Protein AF-X0QBH0-F1 (afdb_monomer_lite)

Sequence (85 aa):
MFLAASKFPKVRETRPPKLAELREIKDKMEDKFQYLFAGPDEDPEGNPTILRWSRKKKEQYIGSEKNGKATRWGVYWRKGEWVEE

pLDDT: mean 92.66, std 2.58, range [79.19, 95.81]

Foldseek 3Di:
DWDADPPPPVGGDIGFDFLVVVVVCLVVDDPVCNLSVLDDQADPVRFGKGWDADPVVRDIKIFGDDPNHTDPWIWDDDPSHTHTD

Secondary structure (DSSP, 8-state):
--EE-TTTTTS--EEPPBHHHHHTTGGGS-GGGGGGGGS-SB-TTSPBEEEEEETTTTEEEEEEEETTEEEEEEEEEETTEEEE-

Radius of gyration: 13.23 Å; chains: 1; bounding box: 37×30×26 Å

Structure (mmCIF, N/CA/C/O backbone):
data_AF-X0QBH0-F1
#
_entry.id   AF-X0QBH0-F1
#
loop_
_atom_site.group_PDB
_atom_site.id
_atom_site.type_symbol
_atom_site.label_atom_id
_atom_site.label_alt_id
_atom_site.label_comp_id
_atom_site.label_asym_id
_atom_site.label_entity_id
_atom_site.label_seq_id
_atom_site.pdbx_PDB_ins_code
_atom_site.Cartn_x
_atom_site.Cartn_y
_atom_site.Cartn_z
_atom_site.occupancy
_atom_site.B_iso_or_equiv
_atom_site.auth_seq_id
_atom_site.auth_comp_id
_atom_site.auth_asym_id
_atom_site.auth_atom_id
_atom_site.pdbx_PDB_model_num
ATOM 1 N N . MET A 1 1 ? 8.249 -1.863 3.955 1.00 86.06 1 MET A N 1
ATOM 2 C CA . MET A 1 1 ? 8.658 -2.847 2.933 1.00 86.06 1 MET A CA 1
ATOM 3 C C . MET A 1 1 ? 9.014 -2.095 1.658 1.00 86.06 1 MET A C 1
ATOM 5 O O . MET A 1 1 ? 8.375 -1.085 1.392 1.00 86.06 1 MET A O 1
ATOM 9 N N . PHE A 1 2 ? 10.048 -2.516 0.932 1.00 91.94 2 PHE A N 1
ATOM 10 C CA . PHE A 1 2 ? 10.466 -1.923 -0.344 1.00 91.94 2 PHE A CA 1
ATOM 11 C C . PHE A 1 2 ? 11.132 -2.998 -1.208 1.00 91.94 2 PHE A C 1
ATOM 13 O O . PHE A 1 2 ? 11.592 -4.007 -0.674 1.00 91.94 2 PHE A O 1
ATOM 20 N N . LEU A 1 3 ? 11.188 -2.775 -2.518 1.00 92.56 3 LEU A N 1
ATOM 21 C CA . LEU A 1 3 ? 11.969 -3.589 -3.443 1.00 92.56 3 LEU A CA 1
ATOM 22 C C . LEU A 1 3 ? 13.290 -2.885 -3.733 1.00 92.56 3 LEU A C 1
ATOM 24 O O . LEU A 1 3 ? 13.322 -1.667 -3.916 1.00 92.56 3 LEU A O 1
ATOM 28 N N . ALA A 1 4 ? 14.368 -3.659 -3.769 1.00 95.12 4 ALA A N 1
ATOM 29 C CA . ALA A 1 4 ? 15.700 -3.201 -4.135 1.00 95.12 4 ALA A CA 1
ATOM 30 C C . ALA A 1 4 ? 16.216 -4.003 -5.328 1.00 95.12 4 ALA A C 1
ATOM 32 O O . ALA A 1 4 ? 15.886 -5.180 -5.485 1.00 95.12 4 ALA A O 1
ATOM 33 N N . ALA A 1 5 ? 17.051 -3.373 -6.150 1.00 95.06 5 ALA A N 1
ATOM 34 C CA . ALA A 1 5 ? 17.722 -4.063 -7.241 1.00 95.06 5 ALA A CA 1
ATOM 35 C C . ALA A 1 5 ? 18.596 -5.221 -6.721 1.00 95.06 5 ALA A C 1
ATOM 37 O O . ALA A 1 5 ? 19.332 -5.078 -5.745 1.00 95.06 5 ALA A O 1
ATOM 38 N N . SER A 1 6 ? 18.589 -6.351 -7.431 1.00 93.62 6 SER A N 1
ATOM 39 C CA . SER A 1 6 ? 19.349 -7.553 -7.050 1.00 93.62 6 SER A CA 1
ATOM 40 C C . SER A 1 6 ? 20.867 -7.340 -6.997 1.00 93.62 6 SER A C 1
ATOM 42 O O . SER A 1 6 ? 21.562 -8.022 -6.253 1.00 93.62 6 SER A O 1
ATOM 44 N N . LYS A 1 7 ? 21.393 -6.373 -7.761 1.00 94.81 7 LYS A N 1
ATOM 45 C CA . LYS A 1 7 ? 22.823 -6.016 -7.806 1.00 94.81 7 LYS A CA 1
ATOM 46 C C . LYS A 1 7 ? 23.207 -4.917 -6.804 1.00 94.81 7 LYS A C 1
ATOM 48 O O . LYS A 1 7 ? 24.191 -4.208 -7.022 1.00 94.81 7 LYS A O 1
ATOM 53 N N . PHE A 1 8 ? 22.436 -4.713 -5.740 1.00 92.38 8 PHE A N 1
ATOM 54 C CA . PHE A 1 8 ? 22.823 -3.813 -4.653 1.00 92.38 8 PHE A CA 1
ATOM 55 C C . PHE A 1 8 ? 24.158 -4.277 -4.021 1.00 92.38 8 PHE A C 1
ATOM 57 O O . PHE A 1 8 ? 24.351 -5.480 -3.860 1.00 92.38 8 PHE A O 1
ATOM 64 N N . PRO A 1 9 ? 25.108 -3.379 -3.679 1.00 93.56 9 PRO A N 1
ATOM 65 C CA . PRO A 1 9 ? 25.023 -1.913 -3.676 1.00 93.56 9 PRO A CA 1
ATOM 66 C C . PRO A 1 9 ? 25.443 -1.226 -4.988 1.00 93.56 9 PRO A C 1
ATOM 68 O O . PRO A 1 9 ? 25.484 0.007 -5.034 1.00 93.56 9 PRO A O 1
ATOM 71 N N . LYS A 1 10 ? 25.774 -1.986 -6.045 1.00 95.00 10 LYS A N 1
ATOM 72 C CA . LYS A 1 10 ? 26.202 -1.438 -7.346 1.00 95.00 10 LYS A CA 1
ATOM 73 C C . LYS A 1 10 ? 25.058 -0.714 -8.057 1.00 95.00 10 LYS A C 1
ATOM 75 O O . LYS A 1 10 ? 25.268 0.358 -8.610 1.00 95.00 10 LYS A O 1
ATOM 80 N N . VAL A 1 11 ? 23.854 -1.283 -8.009 1.00 94.06 11 VAL A N 1
ATOM 81 C CA . VAL A 1 11 ? 22.614 -0.626 -8.447 1.00 94.06 11 VAL A CA 1
ATOM 82 C C . VAL A 1 11 ? 21.818 -0.254 -7.203 1.00 94.06 11 VAL A C 1
ATOM 84 O O . VAL A 1 11 ? 21.459 -1.125 -6.414 1.00 94.06 11 VAL A O 1
ATOM 87 N N . ARG A 1 12 ? 21.579 1.046 -7.008 1.00 94.62 12 ARG A N 1
ATOM 88 C CA . ARG A 1 12 ? 20.935 1.605 -5.804 1.00 94.62 12 ARG A CA 1
ATOM 89 C C . ARG A 1 12 ? 19.489 2.029 -6.049 1.00 94.62 12 ARG A C 1
ATOM 91 O O . ARG A 1 12 ? 18.982 2.932 -5.392 1.00 94.62 12 ARG A O 1
ATOM 98 N N . GLU A 1 13 ? 18.840 1.395 -7.015 1.00 92.31 13 GLU A N 1
ATOM 99 C CA . GLU A 1 13 ? 17.426 1.615 -7.271 1.00 92.31 13 GLU A CA 1
ATOM 100 C C . GLU A 1 13 ? 16.601 0.904 -6.196 1.00 92.31 13 GLU A C 1
ATOM 102 O O . GLU A 1 13 ? 16.765 -0.296 -5.948 1.00 92.31 13 GLU A O 1
ATOM 107 N N . THR A 1 14 ? 15.737 1.670 -5.536 1.00 93.69 14 THR A N 1
ATOM 108 C CA . THR A 1 14 ? 14.753 1.158 -4.585 1.00 93.69 14 THR A CA 1
ATOM 109 C C . THR A 1 14 ? 13.401 1.771 -4.897 1.00 93.69 14 THR A C 1
ATOM 111 O O . THR A 1 14 ? 13.322 2.932 -5.302 1.00 93.69 14 THR A O 1
ATOM 114 N N . ARG A 1 15 ? 12.331 0.999 -4.718 1.00 92.81 15 ARG A N 1
ATOM 115 C CA . ARG A 1 15 ? 10.965 1.469 -4.963 1.00 92.81 15 ARG A CA 1
ATOM 116 C C . ARG A 1 15 ? 9.955 0.796 -4.037 1.00 92.81 15 ARG A C 1
ATOM 118 O O . ARG A 1 15 ? 10.222 -0.306 -3.547 1.00 92.81 15 ARG A O 1
ATOM 125 N N . PRO A 1 16 ? 8.796 1.423 -3.777 1.00 93.38 16 PRO A N 1
ATOM 126 C CA . PRO A 1 16 ? 7.686 0.712 -3.162 1.00 93.38 16 PRO A CA 1
ATOM 127 C C . PRO A 1 16 ? 7.217 -0.425 -4.092 1.00 93.38 16 PRO A C 1
ATOM 129 O O . PRO A 1 16 ? 7.198 -0.245 -5.315 1.00 93.38 16 PRO A O 1
ATOM 132 N N . PRO A 1 17 ? 6.877 -1.604 -3.548 1.00 94.38 17 PRO A N 1
ATOM 133 C CA . PRO A 1 17 ? 6.272 -2.661 -4.343 1.00 94.38 17 PRO A CA 1
ATOM 134 C C . PRO A 1 17 ? 4.854 -2.262 -4.753 1.00 94.38 17 PRO A C 1
ATOM 136 O O . PRO A 1 17 ? 4.131 -1.644 -3.962 1.00 94.38 17 PRO A O 1
ATOM 139 N N . LYS A 1 18 ? 4.447 -2.666 -5.956 1.00 94.56 18 LYS A N 1
ATOM 140 C CA . LYS A 1 18 ? 3.035 -2.633 -6.347 1.00 94.56 18 LYS A CA 1
ATOM 141 C C . LYS A 1 18 ? 2.307 -3.807 -5.711 1.00 94.56 18 LYS A C 1
ATOM 143 O O . LYS A 1 18 ? 2.898 -4.876 -5.570 1.00 94.56 18 LYS A O 1
ATOM 148 N N . LEU A 1 19 ? 1.036 -3.642 -5.352 1.00 93.69 19 LEU A N 1
ATOM 149 C CA . LEU A 1 19 ? 0.281 -4.746 -4.745 1.00 93.69 19 LEU A CA 1
ATOM 150 C C . LEU A 1 19 ? 0.131 -5.932 -5.700 1.00 93.69 19 LEU A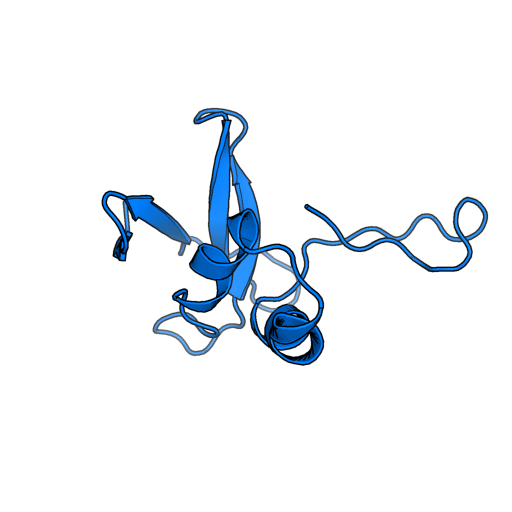 C 1
ATOM 152 O O . LEU A 1 19 ? 0.362 -7.065 -5.281 1.00 93.69 19 LEU A O 1
ATOM 156 N N . ALA A 1 20 ? -0.132 -5.661 -6.980 1.00 93.56 20 ALA A N 1
ATOM 157 C CA . ALA A 1 20 ? -0.206 -6.685 -8.019 1.00 93.56 20 ALA A CA 1
ATOM 158 C C . ALA A 1 20 ? 1.062 -7.565 -8.074 1.00 93.56 20 ALA A C 1
ATOM 160 O O . ALA A 1 20 ? 0.964 -8.786 -8.104 1.00 93.56 20 ALA A O 1
ATOM 161 N N . GLU A 1 21 ? 2.255 -6.965 -7.980 1.00 93.00 21 GLU A N 1
ATOM 162 C CA . GLU A 1 21 ? 3.528 -7.708 -7.965 1.00 93.00 21 GLU A CA 1
ATOM 163 C C . GLU A 1 21 ? 3.687 -8.554 -6.697 1.00 93.00 21 GLU A C 1
ATOM 165 O O . GLU A 1 21 ? 4.226 -9.658 -6.734 1.00 93.00 21 GLU A O 1
ATOM 170 N N . LEU A 1 22 ? 3.222 -8.049 -5.550 1.00 92.69 22 LEU A N 1
ATOM 171 C CA . LEU A 1 22 ? 3.280 -8.813 -4.308 1.00 92.69 22 LEU A CA 1
ATOM 172 C C . LEU A 1 22 ? 2.355 -10.033 -4.356 1.00 92.69 22 LEU A C 1
ATOM 174 O O . LEU A 1 22 ? 2.683 -11.047 -3.739 1.00 92.69 22 LEU A O 1
ATOM 178 N N . ARG A 1 23 ? 1.215 -9.961 -5.059 1.00 92.06 23 ARG A N 1
ATOM 179 C CA . ARG A 1 23 ? 0.282 -11.095 -5.168 1.00 92.06 23 ARG A CA 1
ATOM 180 C C . ARG A 1 23 ? 0.905 -12.303 -5.8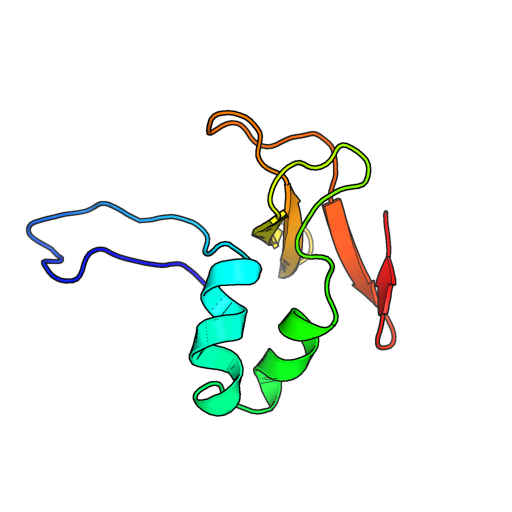48 1.00 92.06 23 ARG A C 1
ATOM 182 O O . ARG A 1 23 ? 0.628 -13.419 -5.423 1.00 92.06 23 ARG A O 1
ATOM 189 N N . GLU A 1 24 ? 1.776 -12.096 -6.833 1.00 92.06 24 GLU A N 1
ATOM 190 C CA . GLU A 1 24 ? 2.485 -13.189 -7.516 1.00 92.06 24 GLU A CA 1
ATOM 191 C C . GLU A 1 24 ? 3.350 -14.021 -6.556 1.00 92.06 24 GLU A C 1
ATOM 193 O O . GLU A 1 24 ? 3.632 -15.191 -6.807 1.00 92.06 24 GLU A O 1
ATOM 198 N N . ILE A 1 25 ? 3.765 -13.424 -5.435 1.00 92.19 25 ILE A N 1
ATOM 199 C CA . ILE A 1 25 ? 4.569 -14.072 -4.395 1.00 92.19 25 ILE A CA 1
ATOM 200 C C . ILE A 1 25 ? 3.803 -14.259 -3.080 1.00 92.19 25 ILE A C 1
ATOM 202 O O . ILE A 1 25 ? 4.428 -14.536 -2.054 1.00 92.19 25 ILE A O 1
ATOM 206 N N . LYS A 1 26 ? 2.470 -14.129 -3.093 1.00 91.25 26 LYS A N 1
ATOM 207 C CA . LYS A 1 26 ? 1.613 -14.227 -1.901 1.00 91.25 26 LYS A CA 1
ATOM 208 C C . LYS A 1 26 ? 1.870 -15.497 -1.09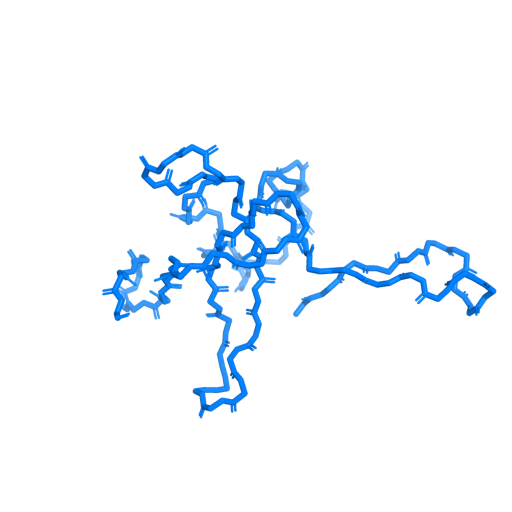2 1.00 91.25 26 LYS A C 1
ATOM 210 O O . LYS A 1 26 ? 1.997 -15.421 0.127 1.00 91.25 26 LYS A O 1
ATOM 215 N N . ASP A 1 27 ? 2.005 -16.634 -1.769 1.00 92.44 27 ASP A N 1
ATOM 216 C CA . ASP A 1 27 ? 2.188 -17.945 -1.130 1.00 92.44 27 ASP A CA 1
ATOM 217 C C . ASP A 1 27 ? 3.564 -18.105 -0.467 1.00 92.44 27 ASP A C 1
ATOM 219 O O . ASP A 1 27 ? 3.775 -18.998 0.348 1.00 92.44 27 ASP A O 1
ATOM 223 N N . LYS A 1 28 ? 4.521 -17.236 -0.814 1.00 93.38 28 LYS A N 1
ATOM 224 C CA . LYS A 1 28 ? 5.869 -17.210 -0.230 1.00 93.38 28 LYS A CA 1
ATOM 225 C C . LYS A 1 28 ? 5.989 -16.201 0.914 1.00 93.38 28 LYS A C 1
ATOM 227 O O . LYS A 1 28 ? 7.042 -16.136 1.546 1.00 93.38 28 LYS A O 1
ATOM 232 N N . MET A 1 29 ? 4.962 -15.383 1.153 1.00 91.12 29 MET A N 1
ATOM 233 C CA . MET A 1 29 ? 4.963 -14.392 2.226 1.00 91.12 29 MET A CA 1
ATOM 234 C C . MET A 1 29 ? 4.478 -14.980 3.549 1.00 91.12 29 MET A C 1
ATOM 236 O O . MET A 1 29 ? 3.534 -15.761 3.593 1.00 91.12 29 MET A O 1
ATOM 240 N N . GLU A 1 30 ? 5.086 -14.524 4.645 1.00 93.00 30 GLU A N 1
ATOM 241 C CA . GLU A 1 30 ? 4.659 -14.860 6.005 1.00 93.00 30 GLU A CA 1
ATOM 242 C C . GLU A 1 30 ? 3.210 -14.414 6.287 1.00 93.00 30 GLU A C 1
ATOM 244 O O . GLU A 1 30 ? 2.770 -13.361 5.814 1.00 93.00 30 GLU A O 1
ATOM 249 N N . ASP A 1 31 ? 2.508 -15.148 7.156 1.00 92.56 31 ASP A N 1
ATOM 250 C CA . ASP A 1 31 ? 1.098 -14.907 7.514 1.00 92.56 31 ASP A CA 1
ATOM 251 C C . ASP A 1 31 ? 0.817 -13.474 7.978 1.00 92.56 31 ASP A C 1
ATOM 253 O O . ASP A 1 31 ? -0.211 -12.878 7.652 1.00 92.56 31 ASP A O 1
ATOM 257 N N . LYS A 1 32 ? 1.782 -12.863 8.675 1.00 91.19 32 LYS A N 1
ATOM 258 C CA . LYS A 1 32 ? 1.683 -11.480 9.161 1.00 91.19 32 LYS A CA 1
ATOM 259 C C . LYS A 1 32 ? 1.535 -10.443 8.046 1.00 91.19 32 LYS A C 1
ATOM 261 O O . LYS A 1 32 ? 1.171 -9.315 8.348 1.00 91.19 32 LYS A O 1
ATOM 266 N N . PHE A 1 33 ? 1.849 -10.781 6.794 1.00 91.94 33 PHE A N 1
ATOM 267 C CA . PHE A 1 33 ? 1.713 -9.898 5.633 1.00 91.94 33 PHE A CA 1
ATOM 268 C C . PHE A 1 33 ? 0.476 -10.200 4.790 1.00 91.94 33 PHE A C 1
ATOM 270 O O . PHE A 1 33 ? 0.182 -9.444 3.867 1.00 91.94 33 PHE A O 1
ATOM 277 N N . GLN A 1 34 ? -0.284 -11.249 5.112 1.00 92.19 34 GLN A N 1
ATOM 278 C CA . GLN A 1 34 ? -1.414 -11.672 4.283 1.00 92.19 34 GLN A CA 1
ATOM 279 C C . GLN A 1 34 ? -2.519 -10.606 4.193 1.00 92.19 34 GLN A C 1
ATOM 281 O O . GLN A 1 34 ? -3.202 -10.508 3.174 1.00 92.19 34 GLN A O 1
ATOM 286 N N . TYR A 1 35 ? -2.627 -9.730 5.200 1.00 92.56 35 TYR A N 1
ATOM 287 C CA . TYR A 1 35 ? -3.545 -8.583 5.199 1.00 92.56 35 TYR A CA 1
ATOM 288 C C . TYR A 1 35 ? -3.312 -7.595 4.041 1.00 92.56 35 TYR A C 1
ATOM 290 O O . TYR A 1 35 ? -4.239 -6.912 3.605 1.00 92.56 35 TYR A O 1
ATOM 298 N N . LEU A 1 36 ? -2.091 -7.536 3.499 1.00 92.94 36 LEU A N 1
ATOM 299 C CA . LEU A 1 36 ? -1.759 -6.682 2.358 1.00 92.94 36 LEU A CA 1
ATOM 300 C C . LEU A 1 36 ? -2.525 -7.088 1.100 1.00 92.94 36 LEU A C 1
ATOM 302 O O . LEU A 1 36 ? -2.926 -6.231 0.318 1.00 92.94 36 LEU A O 1
ATOM 306 N N . PHE A 1 37 ? -2.784 -8.385 0.934 1.00 91.94 37 PHE A N 1
ATOM 307 C CA . PHE A 1 37 ? -3.476 -8.926 -0.237 1.00 91.94 37 PHE A CA 1
ATOM 308 C C . PHE A 1 37 ? -4.997 -8.762 -0.175 1.00 91.94 37 PHE A C 1
ATOM 310 O O . PHE A 1 37 ? -5.676 -9.045 -1.159 1.00 91.94 37 PHE A O 1
ATOM 317 N N . ALA A 1 38 ? -5.540 -8.294 0.952 1.00 92.31 38 ALA A N 1
ATOM 318 C CA . ALA A 1 38 ? -6.928 -7.846 1.037 1.00 92.31 38 ALA A CA 1
ATOM 319 C C . ALA A 1 38 ? -7.121 -6.429 0.462 1.00 92.31 38 ALA A C 1
ATOM 321 O O . ALA A 1 38 ? -8.252 -5.975 0.324 1.00 92.31 38 ALA A O 1
ATOM 322 N N . GLY A 1 39 ? -6.031 -5.715 0.160 1.00 91.50 39 GLY A N 1
ATOM 323 C CA . GLY A 1 39 ? -6.081 -4.377 -0.422 1.00 91.50 39 GLY A CA 1
ATOM 324 C C . GLY A 1 39 ? -6.452 -4.381 -1.902 1.00 91.50 39 GLY A C 1
ATOM 325 O O . GLY A 1 39 ? -6.337 -5.422 -2.549 1.00 91.50 39 GLY A O 1
ATOM 326 N N . PRO A 1 40 ? -6.882 -3.238 -2.455 1.00 93.19 40 PRO A N 1
ATOM 327 C CA . PRO A 1 40 ? -7.168 -3.107 -3.880 1.00 93.19 40 PRO A CA 1
ATOM 328 C C . PRO A 1 40 ? -5.875 -2.954 -4.701 1.00 93.19 40 PRO A C 1
ATOM 330 O O . PRO A 1 40 ? -4.926 -2.300 -4.263 1.00 93.19 40 PRO A O 1
ATOM 333 N N . ASP A 1 41 ? -5.834 -3.542 -5.899 1.00 92.69 41 ASP A N 1
ATOM 334 C CA . ASP A 1 41 ? -4.684 -3.433 -6.821 1.00 92.69 41 ASP A CA 1
ATOM 335 C C . ASP A 1 41 ? -4.665 -2.131 -7.619 1.00 92.69 41 ASP A C 1
ATOM 337 O O . ASP A 1 41 ? -3.610 -1.688 -8.078 1.00 92.69 41 ASP A O 1
ATOM 341 N N . GLU A 1 42 ? -5.832 -1.514 -7.755 1.00 94.19 42 GLU A N 1
ATOM 342 C CA . GLU A 1 42 ? -6.044 -0.265 -8.470 1.00 94.19 42 GLU A CA 1
ATOM 343 C C . GLU A 1 42 ? -6.894 0.671 -7.608 1.00 94.19 42 GLU A C 1
ATOM 345 O O . GLU A 1 42 ? -7.693 0.224 -6.782 1.00 94.19 42 GLU A O 1
ATOM 350 N N . ASP A 1 43 ? -6.695 1.975 -7.765 1.00 93.25 43 ASP A N 1
ATOM 351 C CA . ASP A 1 43 ? -7.579 2.973 -7.167 1.00 93.25 43 ASP A CA 1
ATOM 352 C C . ASP A 1 43 ? -8.889 3.125 -7.975 1.00 93.25 43 ASP A C 1
ATOM 354 O O . ASP A 1 43 ? -9.016 2.553 -9.062 1.00 93.25 43 ASP A O 1
ATOM 358 N N . PRO A 1 44 ? -9.875 3.911 -7.497 1.00 92.06 44 PRO A N 1
ATOM 359 C CA . PRO A 1 44 ? -11.125 4.143 -8.228 1.00 92.06 44 PRO A CA 1
ATOM 360 C C . PRO A 1 44 ? -10.958 4.780 -9.620 1.00 92.06 44 PRO A C 1
ATOM 362 O O . PRO A 1 44 ? -11.894 4.761 -10.416 1.00 92.06 44 PRO A O 1
ATOM 365 N N . GLU A 1 45 ? -9.789 5.353 -9.922 1.00 91.31 45 GLU A N 1
ATOM 366 C CA . GLU A 1 45 ? -9.443 5.935 -11.222 1.00 91.31 45 GLU A CA 1
ATOM 367 C C . GLU A 1 45 ? -8.629 4.967 -12.112 1.00 91.31 45 GLU A C 1
ATOM 369 O O . GLU A 1 45 ? -8.195 5.356 -13.200 1.00 91.31 45 GLU A O 1
ATOM 374 N N . GLY A 1 46 ? -8.415 3.718 -11.676 1.00 93.06 46 GLY A N 1
ATOM 375 C CA . GLY A 1 46 ? -7.658 2.692 -12.400 1.00 93.06 46 GLY A CA 1
ATOM 376 C C . GLY A 1 46 ? -6.136 2.853 -12.321 1.00 93.06 46 GLY A C 1
ATOM 377 O O . GLY A 1 46 ? -5.408 2.278 -13.130 1.00 93.06 46 GLY A O 1
ATOM 378 N N . ASN A 1 47 ? -5.615 3.660 -11.394 1.00 94.56 47 ASN A N 1
ATOM 379 C CA . ASN A 1 47 ? -4.173 3.791 -11.204 1.00 94.56 47 ASN A CA 1
ATOM 380 C C . ASN A 1 47 ? -3.642 2.654 -10.315 1.00 94.56 47 ASN A C 1
ATOM 382 O O . ASN A 1 47 ? -4.258 2.343 -9.293 1.00 94.56 47 ASN A O 1
ATOM 386 N N . PRO A 1 48 ? -2.462 2.085 -10.619 1.00 95.00 48 PRO A N 1
ATOM 387 C CA . PRO A 1 48 ? -1.894 0.991 -9.842 1.00 95.00 48 PRO A CA 1
ATOM 388 C C . PRO A 1 48 ? -1.585 1.413 -8.405 1.00 95.00 48 PRO A C 1
ATOM 390 O O . PRO A 1 48 ? -1.044 2.497 -8.146 1.00 95.00 48 PRO A O 1
ATOM 393 N N . THR A 1 49 ? -1.865 0.512 -7.468 1.00 95.81 49 THR A N 1
ATOM 394 C CA . THR A 1 49 ? -1.581 0.727 -6.056 1.00 95.81 49 THR A CA 1
ATOM 395 C C . THR A 1 49 ? -0.191 0.248 -5.655 1.00 95.81 49 THR A C 1
ATOM 397 O O . THR A 1 49 ? 0.359 -0.742 -6.145 1.00 95.81 49 THR A O 1
ATOM 400 N N . ILE A 1 50 ? 0.395 0.988 -4.723 1.00 95.12 50 ILE A N 1
ATOM 401 C CA . ILE A 1 50 ? 1.723 0.781 -4.169 1.00 95.12 50 ILE A CA 1
ATOM 402 C C . ILE A 1 50 ? 1.659 0.761 -2.650 1.00 95.12 50 ILE A C 1
ATOM 404 O O . ILE A 1 50 ? 0.961 1.552 -2.011 1.00 95.12 50 ILE A O 1
ATOM 408 N N . LEU A 1 51 ? 2.462 -0.110 -2.051 1.00 94.75 51 LEU A N 1
ATOM 409 C CA . LEU A 1 51 ? 2.580 -0.180 -0.605 1.00 94.75 51 LEU A CA 1
ATOM 410 C C . LEU A 1 51 ? 3.584 0.853 -0.096 1.00 94.75 51 LEU A C 1
ATOM 412 O O . LEU A 1 51 ? 4.753 0.867 -0.491 1.00 94.75 51 LEU A O 1
ATOM 416 N N . ARG A 1 52 ? 3.152 1.699 0.836 1.00 93.06 52 ARG A N 1
ATOM 417 C CA . ARG A 1 52 ? 3.965 2.777 1.405 1.00 93.06 52 ARG A CA 1
ATOM 418 C C . ARG A 1 52 ? 3.984 2.708 2.928 1.00 93.06 52 ARG A C 1
ATOM 420 O O . ARG A 1 52 ? 3.260 1.946 3.560 1.00 93.06 52 ARG A O 1
ATOM 427 N N . TRP A 1 53 ? 4.873 3.495 3.529 1.00 93.50 53 TRP A N 1
ATOM 428 C CA . TRP A 1 53 ? 5.010 3.613 4.980 1.00 93.50 53 TRP A CA 1
ATOM 429 C C . TRP A 1 53 ? 4.685 5.036 5.426 1.00 93.50 53 TRP A C 1
ATOM 431 O O . TRP A 1 53 ? 5.326 5.996 4.988 1.00 93.50 53 TRP A O 1
ATOM 441 N N . SER A 1 54 ? 3.703 5.180 6.311 1.00 92.69 54 SER A N 1
ATOM 442 C CA . SER A 1 54 ? 3.370 6.454 6.936 1.00 92.69 54 SER A CA 1
ATOM 443 C C . SER A 1 54 ? 4.299 6.688 8.118 1.00 92.69 54 SER A C 1
ATOM 445 O O . SER A 1 54 ? 4.214 6.007 9.136 1.00 92.69 54 SER A O 1
ATOM 447 N N . ARG A 1 55 ? 5.182 7.689 8.027 1.00 93.06 55 ARG A N 1
ATOM 448 C CA . ARG A 1 55 ? 6.064 8.059 9.150 1.00 93.06 55 ARG A CA 1
ATOM 449 C C . ARG A 1 55 ? 5.287 8.615 10.345 1.00 93.06 55 ARG A C 1
ATOM 451 O O . ARG A 1 55 ? 5.681 8.373 11.479 1.00 93.06 55 ARG A O 1
ATOM 458 N N . LYS A 1 56 ? 4.189 9.335 10.083 1.00 93.19 56 LYS A N 1
ATOM 459 C CA . LYS A 1 56 ? 3.344 9.959 11.112 1.00 93.19 56 LYS A CA 1
ATOM 460 C C . LYS A 1 56 ? 2.613 8.909 11.944 1.00 93.19 56 LYS A C 1
ATOM 462 O O . LYS A 1 56 ? 2.622 8.990 13.164 1.00 93.19 56 LYS A O 1
ATOM 467 N N . LYS A 1 57 ? 2.005 7.930 11.272 1.00 91.38 57 LYS A N 1
ATOM 468 C CA . LYS A 1 57 ? 1.218 6.875 11.920 1.00 91.38 57 LYS A CA 1
ATOM 469 C C . LYS A 1 57 ? 2.038 5.614 12.241 1.00 91.38 57 LYS A C 1
ATOM 471 O O . LYS A 1 57 ? 1.567 4.752 12.967 1.00 91.38 57 LYS A O 1
ATOM 476 N N . LYS A 1 58 ? 3.283 5.535 11.747 1.00 93.75 58 LYS A N 1
ATOM 477 C CA . LYS A 1 58 ? 4.202 4.390 11.890 1.00 93.75 58 LYS A CA 1
ATOM 478 C C . LYS A 1 58 ? 3.561 3.068 11.453 1.00 93.75 58 LYS A C 1
ATOM 480 O O . LYS A 1 58 ? 3.700 2.049 12.120 1.00 93.75 58 LYS A O 1
ATOM 485 N N . GLU A 1 59 ? 2.873 3.103 10.320 1.00 93.62 59 GLU A N 1
ATOM 486 C CA . GLU A 1 59 ? 2.154 1.959 9.759 1.00 93.62 59 GLU A CA 1
ATOM 487 C C . GLU A 1 59 ? 2.270 1.920 8.232 1.00 93.62 59 GLU A C 1
ATOM 489 O O . GLU A 1 59 ? 2.669 2.900 7.589 1.00 93.62 59 GLU A O 1
ATOM 494 N N . GLN A 1 60 ? 1.922 0.772 7.652 1.00 93.75 60 GLN A N 1
ATOM 495 C CA . GLN A 1 60 ? 1.821 0.613 6.207 1.00 93.75 60 GLN A CA 1
ATOM 496 C C . GLN A 1 60 ? 0.473 1.142 5.718 1.00 93.75 60 GLN A C 1
ATOM 498 O O . GLN A 1 60 ? -0.544 0.973 6.382 1.00 93.75 60 GLN A O 1
ATOM 503 N N . TYR A 1 61 ? 0.480 1.781 4.556 1.00 95.06 61 TYR A N 1
ATOM 504 C CA . TYR A 1 61 ? -0.731 2.216 3.872 1.00 95.06 61 TYR A CA 1
ATOM 505 C C . TYR A 1 61 ? -0.596 1.921 2.384 1.00 95.06 61 TYR A C 1
ATOM 507 O O . TYR A 1 61 ? 0.523 1.874 1.857 1.00 95.06 61 TYR A O 1
ATOM 515 N N . ILE A 1 62 ? -1.719 1.719 1.713 1.00 95.56 62 ILE A N 1
ATOM 516 C CA . ILE A 1 62 ? -1.748 1.586 0.261 1.00 95.56 62 ILE A CA 1
ATOM 517 C C . ILE A 1 62 ? -2.023 2.975 -0.294 1.00 95.56 62 ILE A C 1
ATOM 519 O O . ILE A 1 62 ? -2.945 3.647 0.149 1.00 95.56 62 ILE A O 1
ATOM 523 N N . GLY A 1 63 ? -1.203 3.429 -1.229 1.00 95.25 63 GLY A N 1
ATOM 524 C CA . GLY A 1 63 ? -1.510 4.600 -2.049 1.00 95.25 63 GLY A CA 1
ATOM 525 C C . GLY A 1 63 ? -1.540 4.197 -3.511 1.00 95.25 63 GLY A C 1
ATOM 526 O O . GLY A 1 63 ? -1.161 3.075 -3.832 1.00 95.25 63 GLY A O 1
ATOM 527 N N . SER A 1 64 ? -1.919 5.098 -4.407 1.00 95.12 64 SER A N 1
ATOM 528 C CA . SER A 1 64 ? -1.756 4.860 -5.844 1.00 95.12 64 SER A CA 1
ATOM 529 C C . SER A 1 64 ? -0.698 5.764 -6.460 1.00 95.12 64 SER A C 1
ATOM 531 O O . SER A 1 64 ? -0.311 6.802 -5.906 1.00 95.12 64 SER A O 1
ATOM 533 N N . GLU A 1 65 ? -0.168 5.335 -7.602 1.00 93.00 65 GLU A N 1
ATOM 534 C CA . GLU A 1 65 ? 0.723 6.147 -8.422 1.00 93.00 65 GLU A CA 1
ATOM 535 C C . GLU A 1 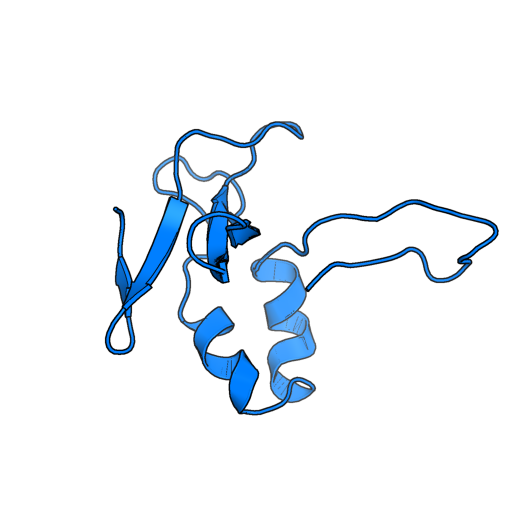65 ? 0.209 6.273 -9.853 1.00 93.00 65 GLU A C 1
ATOM 537 O O . GLU A 1 65 ? -0.285 5.321 -10.447 1.00 93.00 65 GLU A O 1
ATOM 542 N N . LYS A 1 66 ? 0.407 7.450 -10.439 1.00 92.94 66 LYS A N 1
ATOM 543 C CA . LYS A 1 66 ? 0.153 7.727 -11.847 1.00 92.94 66 LYS A CA 1
ATOM 544 C C . LYS A 1 66 ? 1.408 8.332 -12.453 1.00 92.94 66 LYS A C 1
ATOM 546 O O . LYS A 1 66 ? 1.882 9.373 -11.996 1.00 92.94 66 LYS A O 1
ATOM 551 N N . ASN A 1 67 ? 1.959 7.690 -13.483 1.00 87.00 67 ASN A N 1
ATOM 552 C CA . ASN A 1 67 ? 3.165 8.151 -14.186 1.00 87.00 67 ASN A CA 1
ATOM 553 C C . ASN A 1 67 ? 4.354 8.449 -13.243 1.00 87.00 67 ASN A C 1
ATOM 555 O O . ASN A 1 67 ? 5.006 9.488 -13.366 1.00 87.00 67 ASN A O 1
ATOM 559 N N . GLY A 1 68 ? 4.603 7.581 -12.256 1.00 83.06 68 GLY A N 1
ATOM 560 C CA . GLY A 1 68 ? 5.702 7.739 -11.293 1.00 83.06 68 GLY A CA 1
ATOM 561 C C . GLY A 1 68 ? 5.459 8.785 -10.200 1.00 83.06 68 GLY A C 1
ATOM 562 O O . GLY A 1 68 ? 6.347 9.049 -9.387 1.00 83.06 68 GLY A O 1
ATOM 563 N N . LYS A 1 69 ? 4.275 9.408 -10.162 1.00 87.69 69 LYS A N 1
ATOM 564 C CA . LYS A 1 69 ? 3.881 10.362 -9.120 1.00 87.69 69 LYS A CA 1
ATOM 565 C C . LYS A 1 69 ? 2.798 9.753 -8.247 1.00 87.69 69 LYS A C 1
ATOM 567 O O . LYS A 1 69 ? 1.837 9.187 -8.754 1.00 87.69 69 LYS A O 1
ATOM 572 N N . ALA A 1 70 ? 2.934 9.910 -6.935 1.00 88.38 70 ALA A N 1
ATOM 573 C CA 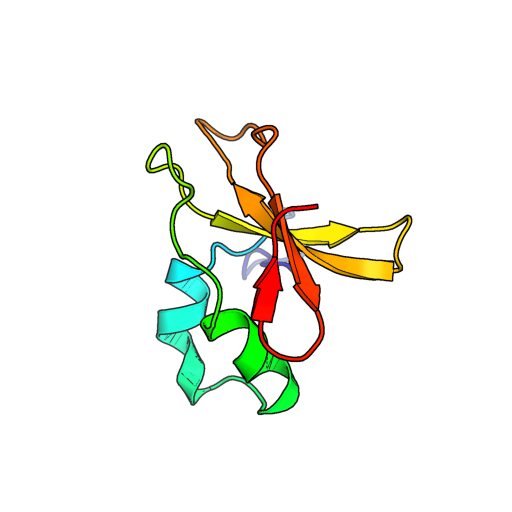. ALA A 1 70 ? 1.876 9.523 -6.012 1.00 88.38 70 ALA A CA 1
ATOM 574 C C . ALA A 1 70 ? 0.619 10.367 -6.265 1.00 88.38 70 ALA A C 1
ATOM 576 O O . ALA A 1 70 ? 0.713 11.588 -6.430 1.00 88.38 70 ALA A O 1
ATOM 577 N N . THR A 1 71 ? -0.538 9.718 -6.289 1.00 91.75 71 THR A N 1
ATOM 578 C CA . THR A 1 71 ? -1.835 10.396 -6.321 1.00 91.75 71 THR A CA 1
ATOM 579 C C . THR A 1 71 ? -2.186 10.908 -4.914 1.00 91.75 71 THR A C 1
ATOM 581 O O . THR A 1 71 ? -1.407 10.779 -3.963 1.00 91.75 71 THR A O 1
ATOM 584 N N . ARG A 1 72 ? -3.369 11.517 -4.769 1.00 90.38 72 ARG A N 1
ATOM 585 C CA . ARG A 1 72 ? -3.931 11.876 -3.455 1.00 90.38 72 ARG A CA 1
ATOM 586 C C . ARG A 1 72 ? -4.687 10.728 -2.789 1.00 90.38 72 ARG A C 1
ATOM 588 O O . ARG A 1 72 ? -5.153 10.903 -1.670 1.00 90.38 72 ARG A O 1
ATOM 595 N N . TRP A 1 73 ? -4.814 9.595 -3.467 1.00 94.31 73 TRP A N 1
ATOM 596 C CA . TRP A 1 73 ? -5.590 8.470 -2.990 1.00 94.31 73 TRP A CA 1
ATOM 597 C C . TRP A 1 73 ? -4.746 7.564 -2.092 1.00 94.31 73 TRP A C 1
ATOM 599 O O . TRP A 1 73 ? -3.567 7.300 -2.364 1.00 94.31 73 TRP A O 1
ATOM 609 N N . GLY A 1 74 ? -5.354 7.083 -1.012 1.00 93.75 74 GLY A N 1
ATOM 610 C CA . GLY A 1 74 ? -4.742 6.078 -0.167 1.00 93.75 74 GLY A CA 1
ATOM 611 C C . GLY A 1 74 ? -5.673 5.547 0.911 1.00 93.75 74 GLY A C 1
ATOM 612 O O . GLY A 1 74 ? -6.557 6.244 1.398 1.00 93.75 74 GLY A O 1
ATOM 613 N N . VAL A 1 75 ? -5.423 4.301 1.293 1.00 95.62 75 VAL A N 1
ATOM 614 C CA . VAL A 1 75 ? -6.200 3.549 2.275 1.00 95.62 75 VAL A CA 1
ATOM 615 C C . VAL A 1 75 ? -5.303 3.013 3.383 1.00 95.62 75 VAL A C 1
ATOM 617 O O . VAL A 1 75 ? -4.131 2.681 3.170 1.00 95.62 75 VAL A O 1
ATOM 620 N N . TYR A 1 76 ? -5.868 2.908 4.581 1.00 95.19 76 TYR A N 1
ATOM 621 C CA . TYR A 1 76 ? -5.208 2.420 5.787 1.00 95.19 76 TYR A CA 1
ATOM 622 C C . TYR A 1 76 ? -5.876 1.143 6.285 1.00 95.19 76 TYR A C 1
ATOM 624 O O . TYR A 1 76 ? -7.081 0.961 6.137 1.00 95.19 76 TYR A O 1
ATOM 632 N N . TRP A 1 77 ? -5.093 0.260 6.905 1.00 94.38 77 TRP A N 1
ATOM 633 C CA . TRP A 1 77 ? -5.622 -0.977 7.470 1.00 94.38 77 TRP A CA 1
ATOM 634 C C . TRP A 1 77 ? -6.250 -0.710 8.839 1.00 94.38 77 TRP A C 1
ATOM 636 O O . TRP A 1 77 ? -5.573 -0.295 9.787 1.00 94.38 77 TRP A O 1
ATOM 646 N N . ARG A 1 78 ? -7.555 -0.942 8.966 1.00 93.94 78 ARG A N 1
ATOM 647 C CA . ARG A 1 78 ? -8.326 -0.745 10.198 1.00 93.94 78 ARG A CA 1
ATOM 648 C C . ARG A 1 78 ? -9.220 -1.950 10.416 1.00 93.94 78 ARG A C 1
ATOM 650 O O . ARG A 1 78 ? -9.950 -2.333 9.526 1.00 93.94 78 ARG A O 1
ATOM 657 N N . LYS A 1 79 ? -9.179 -2.547 11.610 1.00 89.38 79 LYS A N 1
ATOM 658 C CA . LYS A 1 79 ? -10.123 -3.602 12.042 1.00 89.38 79 LYS A CA 1
ATOM 659 C C . LYS A 1 79 ? -10.325 -4.781 11.061 1.00 89.38 79 LYS A C 1
ATOM 661 O O . LYS A 1 79 ? -11.345 -5.449 11.137 1.00 89.38 79 LYS A O 1
ATOM 666 N N . GLY A 1 80 ? -9.344 -5.087 10.209 1.00 90.19 80 GLY A N 1
ATOM 667 C CA . GLY A 1 80 ? -9.454 -6.184 9.240 1.00 90.19 80 GLY A CA 1
ATOM 668 C C . GLY A 1 80 ? -9.854 -5.760 7.823 1.00 90.19 80 GLY A C 1
ATOM 669 O O . GLY A 1 80 ? -10.062 -6.628 6.981 1.00 90.19 80 GLY A O 1
ATOM 670 N N . GLU A 1 81 ? -9.946 -4.459 7.552 1.00 93.19 81 GLU A N 1
ATOM 671 C CA . GLU A 1 81 ? -10.338 -3.900 6.259 1.00 93.19 81 GLU A CA 1
ATOM 672 C C . GLU A 1 81 ? -9.462 -2.699 5.867 1.00 93.19 81 GLU A C 1
ATOM 674 O O . GLU A 1 81 ? -8.840 -2.041 6.708 1.00 93.19 81 GLU A O 1
ATOM 679 N N . TRP A 1 82 ? -9.384 -2.429 4.563 1.00 94.12 82 TRP A N 1
ATOM 680 C CA . TRP A 1 82 ? -8.727 -1.242 4.019 1.00 94.12 82 TRP A CA 1
ATOM 681 C C . TRP A 1 82 ? -9.753 -0.123 3.871 1.00 94.12 82 TRP A C 1
ATOM 683 O O . TRP A 1 82 ? -10.717 -0.278 3.129 1.00 94.12 82 TRP A O 1
ATOM 693 N N . VAL A 1 83 ? -9.530 0.999 4.555 1.00 93.94 83 VAL A N 1
ATOM 694 C CA . VAL A 1 83 ? -10.446 2.149 4.559 1.00 93.94 83 VAL A CA 1
ATOM 695 C C . VAL A 1 83 ? -9.756 3.414 4.069 1.00 93.94 83 VAL A C 1
ATOM 697 O O . VAL A 1 83 ? -8.587 3.656 4.380 1.00 93.94 83 VAL A O 1
ATOM 700 N N . GLU A 1 84 ? -10.485 4.222 3.306 1.00 91.06 84 GLU A N 1
ATOM 701 C CA . GLU A 1 84 ? -10.072 5.572 2.913 1.00 91.06 84 GLU A CA 1
ATOM 702 C C . GLU A 1 84 ? -10.172 6.496 4.141 1.00 91.06 84 GLU A C 1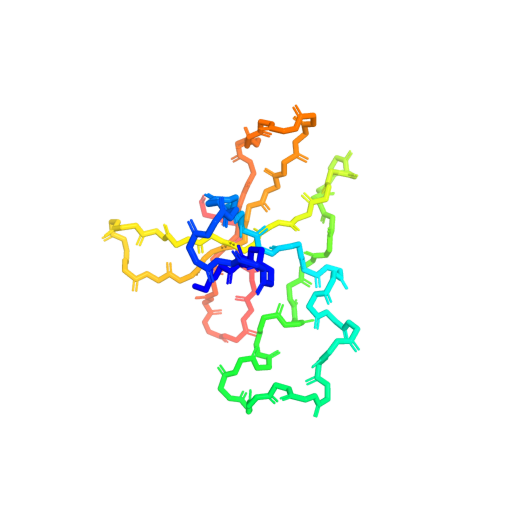
ATOM 704 O O . GLU A 1 84 ? -11.198 6.508 4.824 1.00 91.06 84 GLU A O 1
ATOM 709 N N . GLU A 1 85 ? -9.099 7.232 4.456 1.00 79.19 85 GLU A N 1
ATOM 710 C CA . GLU A 1 85 ? -9.039 8.211 5.563 1.00 79.19 85 GLU A CA 1
ATOM 711 C C . GLU A 1 85 ? -8.669 9.609 5.062 1.00 79.19 85 GLU A C 1
ATOM 713 O O . GLU A 1 85 ? -7.766 9.709 4.197 1.00 79.19 85 GLU A O 1
#